Protein AF-A0A7C5VBQ6-F1 (afdb_monomer_lite)

Secondary structure (DSSP, 8-state):
-HHHHHHHHHHHHHHHHHHHHHHHHHHHHHHHHHHHHHHHHHHHHHHHHHHHHS----SSEEEEEEEEEETTEEEEEEEEEETTEEEEEEEEEETT--------S----

Radius of gyration: 24.22 Å; chains: 1; bounding box: 47×33×76 Å

pLDDT: mean 74.71, std 12.78, range [32.53, 94.19]

Structure (mmCIF, N/CA/C/O backbone):
data_AF-A0A7C5VBQ6-F1
#
_entry.id   AF-A0A7C5VBQ6-F1
#
loop_
_atom_site.group_PDB
_atom_site.id
_atom_site.type_symbol
_atom_site.label_atom_id
_atom_site.label_alt_id
_atom_site.label_comp_id
_atom_site.label_asym_id
_atom_site.label_entity_id
_atom_site.label_seq_id
_atom_site.pdbx_PDB_ins_code
_atom_site.Cartn_x
_atom_site.Cartn_y
_atom_site.Cartn_z
_atom_site.occupancy
_atom_site.B_iso_or_equiv
_atom_site.auth_seq_id
_atom_site.auth_comp_id
_atom_site.auth_asym_id
_atom_site.auth_atom_id
_atom_site.pdbx_PDB_model_num
ATOM 1 N N . MET A 1 1 ? 30.305 7.054 -46.324 1.00 63.00 1 MET A N 1
ATOM 2 C CA . MET A 1 1 ? 28.835 7.234 -46.397 1.00 63.00 1 MET A CA 1
ATOM 3 C C . MET A 1 1 ? 28.107 6.189 -45.551 1.00 63.00 1 MET A C 1
ATOM 5 O O . MET A 1 1 ? 27.342 6.568 -44.682 1.00 63.00 1 MET A O 1
ATOM 9 N N . THR A 1 2 ? 28.393 4.890 -45.702 1.00 81.38 2 THR A N 1
ATOM 10 C CA . THR A 1 2 ? 27.792 3.807 -44.883 1.00 81.38 2 THR A CA 1
ATOM 11 C C . THR A 1 2 ? 28.113 3.888 -43.385 1.00 81.38 2 THR A C 1
ATOM 13 O O . THR A 1 2 ? 27.266 3.585 -42.552 1.00 81.38 2 THR A O 1
ATOM 16 N N . MET A 1 3 ? 29.322 4.330 -43.039 1.00 83.38 3 MET A N 1
ATOM 17 C CA . MET A 1 3 ? 29.782 4.451 -41.650 1.00 83.38 3 MET A CA 1
ATOM 18 C C . MET A 1 3 ? 29.000 5.509 -40.850 1.00 83.38 3 MET A C 1
ATOM 20 O O . MET A 1 3 ? 28.763 5.334 -39.660 1.00 83.38 3 MET A O 1
ATOM 24 N N . ASP A 1 4 ? 28.531 6.559 -41.526 1.00 82.94 4 ASP A N 1
ATOM 25 C CA . ASP A 1 4 ? 27.741 7.644 -40.932 1.00 82.94 4 ASP A CA 1
ATOM 26 C C . ASP A 1 4 ? 26.287 7.200 -40.684 1.00 82.94 4 ASP A C 1
ATOM 28 O O . ASP A 1 4 ? 25.710 7.419 -39.620 1.00 82.94 4 ASP A O 1
ATOM 32 N N . ALA A 1 5 ? 25.724 6.434 -41.628 1.00 89.12 5 ALA A N 1
ATOM 33 C CA . ALA A 1 5 ? 24.419 5.796 -41.461 1.00 89.12 5 ALA A CA 1
ATOM 34 C C . ALA A 1 5 ? 24.408 4.790 -40.293 1.00 89.12 5 ALA A C 1
ATOM 36 O O . ALA A 1 5 ? 23.445 4.739 -39.528 1.00 89.12 5 ALA A O 1
ATOM 37 N N . LEU A 1 6 ? 25.492 4.024 -40.119 1.00 91.56 6 LEU A N 1
ATOM 38 C CA . LEU A 1 6 ? 25.668 3.115 -38.982 1.00 91.56 6 LEU A CA 1
ATOM 39 C C . LEU A 1 6 ? 25.722 3.867 -37.647 1.00 91.56 6 LEU A C 1
ATOM 41 O O . LEU A 1 6 ? 25.072 3.442 -36.693 1.00 91.56 6 LEU A O 1
ATOM 45 N N . ALA A 1 7 ? 26.438 4.993 -37.584 1.00 89.44 7 ALA A N 1
ATOM 46 C CA . ALA A 1 7 ? 26.510 5.819 -36.381 1.00 89.44 7 ALA A CA 1
ATOM 47 C C . ALA A 1 7 ? 25.133 6.386 -35.991 1.00 89.44 7 ALA A C 1
ATOM 49 O O . ALA A 1 7 ? 24.731 6.293 -34.829 1.00 89.44 7 ALA A O 1
ATOM 50 N N . GLY A 1 8 ? 24.369 6.892 -36.965 1.00 89.81 8 GLY A N 1
ATOM 51 C CA . GLY A 1 8 ? 23.007 7.382 -36.734 1.00 89.81 8 GLY A CA 1
ATOM 52 C C . GLY A 1 8 ? 22.053 6.290 -36.239 1.00 89.81 8 GLY A C 1
ATOM 53 O O . GLY A 1 8 ? 21.275 6.509 -35.309 1.00 89.81 8 GLY A O 1
ATOM 54 N N . LEU A 1 9 ? 22.150 5.084 -36.803 1.00 92.50 9 LEU A N 1
ATOM 55 C CA . LEU A 1 9 ? 21.308 3.953 -36.409 1.00 92.50 9 LEU A CA 1
ATOM 56 C C . LEU A 1 9 ? 21.646 3.459 -34.995 1.00 92.50 9 LEU A C 1
ATOM 58 O O . LEU A 1 9 ? 20.745 3.147 -34.215 1.00 92.50 9 LEU A O 1
ATOM 62 N N . PHE A 1 10 ? 22.929 3.473 -34.627 1.00 94.19 10 PHE A N 1
ATOM 63 C CA . PHE A 1 10 ? 23.375 3.139 -33.275 1.00 94.19 10 PHE A CA 1
ATOM 64 C C . PHE A 1 10 ? 22.866 4.146 -32.233 1.00 94.19 10 PHE A C 1
ATOM 66 O O . PHE A 1 10 ? 22.453 3.764 -31.137 1.00 94.19 10 PHE A O 1
ATOM 73 N N . LEU A 1 11 ? 22.846 5.432 -32.587 1.00 93.94 11 LEU A N 1
ATOM 74 C CA . LEU A 1 11 ? 22.338 6.493 -31.721 1.00 93.94 11 LEU A CA 1
ATOM 75 C C . LEU A 1 11 ? 20.819 6.394 -31.520 1.00 93.94 11 LEU A C 1
ATOM 77 O O . LEU A 1 11 ? 20.330 6.548 -30.403 1.00 93.94 11 LEU A O 1
ATOM 81 N N . LEU A 1 12 ? 20.066 6.063 -32.570 1.00 94.06 12 LEU A N 1
ATOM 82 C CA . LEU A 1 12 ? 18.627 5.808 -32.453 1.00 94.06 12 LEU A CA 1
ATOM 83 C C . LEU A 1 12 ? 18.332 4.578 -31.588 1.00 94.06 12 LEU A C 1
ATOM 85 O O . LEU A 1 12 ? 17.441 4.622 -30.740 1.00 94.06 12 LEU A O 1
ATOM 89 N N . ALA A 1 13 ? 19.100 3.499 -31.761 1.00 92.56 13 ALA A N 1
ATOM 90 C CA . ALA A 1 13 ? 18.945 2.286 -30.968 1.00 92.56 13 ALA A CA 1
ATOM 91 C C . ALA A 1 13 ? 19.240 2.529 -29.477 1.00 92.56 13 ALA A C 1
ATOM 93 O O . ALA A 1 13 ? 18.487 2.069 -28.612 1.00 92.56 13 ALA A O 1
ATOM 94 N N . SER A 1 14 ? 20.292 3.288 -29.153 1.00 93.50 14 SER A N 1
ATOM 95 C CA . SER A 1 14 ? 20.624 3.616 -27.761 1.00 93.50 14 SER A CA 1
ATOM 96 C C . SER A 1 14 ? 19.548 4.491 -27.112 1.00 93.50 14 SER A C 1
ATOM 98 O O . SER A 1 14 ? 19.126 4.210 -25.987 1.00 93.50 14 SER A O 1
ATOM 100 N N . LEU A 1 15 ? 19.019 5.478 -27.843 1.00 94.19 15 LEU A N 1
ATOM 101 C CA . LEU A 1 15 ? 17.941 6.341 -27.367 1.00 94.19 15 LEU A CA 1
ATOM 102 C C . LEU A 1 15 ? 16.650 5.549 -27.117 1.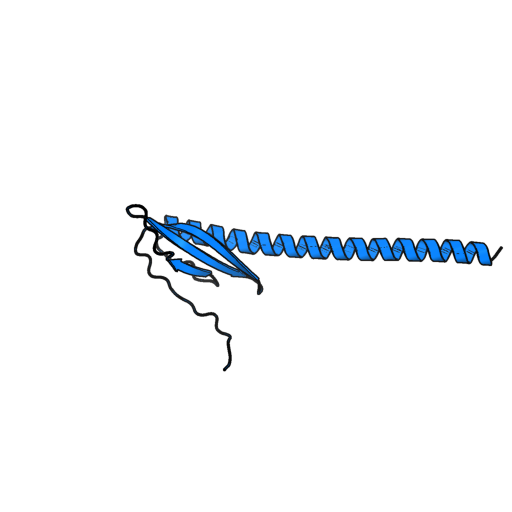00 94.19 15 LEU A C 1
ATOM 104 O O . LEU A 1 15 ? 16.032 5.691 -26.061 1.00 94.19 15 LEU A O 1
ATOM 108 N N . ALA A 1 16 ? 16.273 4.667 -28.047 1.00 93.00 16 ALA A N 1
ATOM 109 C CA . ALA A 1 16 ? 15.117 3.789 -27.888 1.00 93.00 16 ALA A CA 1
ATOM 110 C C . ALA A 1 16 ? 15.261 2.881 -26.657 1.00 93.00 16 ALA A C 1
ATOM 112 O O . ALA A 1 16 ? 14.323 2.733 -25.872 1.00 93.00 16 ALA A O 1
ATOM 113 N N . THR A 1 17 ? 16.457 2.330 -26.440 1.00 92.69 17 THR A N 1
ATOM 114 C CA . THR A 1 17 ? 16.744 1.477 -25.280 1.00 92.69 17 THR A CA 1
ATOM 115 C C . THR A 1 17 ? 16.612 2.257 -23.970 1.00 92.69 17 THR A C 1
ATOM 117 O O . THR A 1 17 ? 15.960 1.786 -23.038 1.00 92.69 17 THR A O 1
ATOM 120 N N . LEU A 1 18 ? 17.153 3.479 -23.904 1.00 91.81 18 LEU A N 1
ATOM 121 C CA . LEU A 1 18 ? 17.020 4.353 -22.733 1.00 91.81 18 LEU A CA 1
ATOM 122 C C . LEU A 1 18 ? 15.554 4.674 -22.414 1.00 91.81 18 LEU A C 1
ATOM 124 O O . LEU A 1 18 ? 15.152 4.619 -21.251 1.00 91.81 18 LEU A O 1
ATOM 128 N N . LEU A 1 19 ? 14.742 4.949 -23.436 1.00 90.62 19 LEU A N 1
ATOM 129 C CA . LEU A 1 19 ? 13.306 5.197 -23.288 1.00 90.62 19 LEU A CA 1
ATOM 130 C C . LEU A 1 19 ? 12.564 3.986 -22.714 1.00 90.62 19 LEU A C 1
ATOM 132 O O . LEU A 1 19 ? 11.785 4.133 -21.771 1.00 90.62 19 LEU A O 1
ATOM 136 N N . VAL A 1 20 ? 12.834 2.785 -23.230 1.00 91.00 20 VAL A N 1
ATOM 137 C CA . VAL A 1 20 ? 12.223 1.546 -22.725 1.00 91.00 20 VAL A CA 1
ATOM 138 C C . VAL A 1 20 ? 12.612 1.298 -21.266 1.00 91.00 20 VAL A C 1
ATOM 140 O O . VAL A 1 20 ? 11.755 0.977 -20.439 1.00 91.00 20 VAL A O 1
ATOM 143 N N . VAL A 1 21 ? 13.884 1.496 -20.916 1.00 90.62 21 VAL A N 1
ATOM 144 C CA . VAL A 1 21 ? 14.364 1.347 -19.534 1.00 90.62 21 VAL A CA 1
ATOM 145 C C . VAL A 1 21 ? 13.683 2.356 -18.603 1.00 90.62 21 VAL A C 1
ATOM 147 O O . VAL A 1 21 ? 13.175 1.968 -17.548 1.00 90.62 21 VAL A O 1
ATOM 150 N N . ALA A 1 22 ? 13.595 3.626 -19.004 1.00 84.12 22 ALA A N 1
ATOM 151 C CA . ALA A 1 22 ? 12.936 4.672 -18.225 1.00 84.12 22 ALA A CA 1
ATOM 152 C C . ALA A 1 22 ? 11.438 4.386 -18.004 1.00 84.12 22 ALA A C 1
ATOM 154 O O . ALA A 1 22 ? 10.925 4.553 -16.894 1.00 84.12 22 ALA A O 1
ATOM 155 N N . LEU A 1 23 ? 10.737 3.900 -19.033 1.00 85.50 23 LEU A N 1
ATOM 156 C CA . LEU A 1 23 ? 9.332 3.500 -18.932 1.00 85.50 23 LEU A CA 1
ATOM 157 C C . LEU A 1 23 ? 9.144 2.331 -17.962 1.00 85.50 23 LEU A C 1
ATOM 159 O O . LEU A 1 23 ? 8.255 2.373 -17.110 1.00 85.50 23 LEU A O 1
ATOM 163 N N . ASN A 1 24 ? 10.006 1.318 -18.034 1.00 85.12 24 ASN A N 1
ATOM 164 C CA . ASN A 1 24 ? 9.947 0.166 -17.137 1.00 85.12 24 ASN A CA 1
ATOM 165 C C . ASN A 1 24 ? 10.190 0.558 -15.673 1.00 85.12 24 ASN A C 1
ATOM 167 O O . ASN A 1 24 ? 9.450 0.116 -14.789 1.00 85.12 24 ASN A O 1
ATOM 171 N N . LEU A 1 25 ? 11.162 1.438 -15.416 1.00 80.38 25 LEU A N 1
ATOM 172 C CA . LEU A 1 25 ? 11.414 2.011 -14.089 1.00 80.38 25 LEU A CA 1
ATOM 173 C C . LEU A 1 25 ? 10.187 2.761 -13.562 1.00 80.38 25 LEU A C 1
ATOM 175 O O . LEU A 1 25 ? 9.751 2.524 -12.433 1.00 80.38 25 LEU A O 1
ATOM 179 N N . ARG A 1 26 ? 9.571 3.606 -14.396 1.00 79.00 26 ARG A N 1
ATOM 180 C CA . ARG A 1 26 ? 8.370 4.364 -14.026 1.00 79.00 26 ARG A CA 1
ATOM 181 C C . ARG A 1 26 ? 7.180 3.451 -13.735 1.00 79.00 26 ARG A C 1
ATOM 183 O O . ARG A 1 26 ? 6.484 3.656 -12.743 1.00 79.00 26 ARG A O 1
ATOM 190 N N . HIS A 1 27 ? 6.958 2.422 -14.552 1.00 75.69 27 HIS A N 1
ATOM 191 C CA . HIS A 1 27 ? 5.896 1.441 -14.321 1.00 75.69 27 HIS A CA 1
ATOM 192 C C . HIS A 1 27 ? 6.111 0.630 -13.048 1.00 75.69 27 HIS A C 1
ATOM 194 O O . HIS A 1 27 ? 5.140 0.281 -12.374 1.00 75.69 27 HIS A O 1
ATOM 200 N N . ARG A 1 28 ? 7.362 0.309 -12.714 1.00 76.38 28 ARG A N 1
ATOM 201 C CA . ARG A 1 28 ? 7.688 -0.373 -11.464 1.00 76.38 28 ARG A CA 1
ATOM 202 C C . ARG A 1 28 ? 7.422 0.537 -10.267 1.00 76.38 28 ARG A C 1
ATOM 204 O O . ARG A 1 28 ? 6.665 0.144 -9.388 1.00 76.38 28 ARG A O 1
ATOM 211 N N . ALA A 1 29 ? 7.921 1.771 -10.287 1.00 71.81 29 ALA A N 1
ATOM 212 C CA . ALA A 1 29 ? 7.684 2.745 -9.222 1.00 71.81 29 ALA A CA 1
ATOM 213 C C . ALA A 1 29 ? 6.185 3.028 -9.006 1.00 71.81 29 ALA A C 1
ATOM 215 O O . ALA A 1 29 ? 5.708 3.055 -7.873 1.00 71.81 29 ALA A O 1
ATOM 216 N N . ALA A 1 30 ? 5.410 3.164 -10.087 1.00 76.00 30 ALA A N 1
ATOM 217 C CA . ALA A 1 30 ? 3.963 3.360 -10.005 1.00 76.00 30 ALA A CA 1
ATOM 218 C C . ALA A 1 30 ? 3.244 2.158 -9.367 1.00 76.00 30 ALA A C 1
ATOM 220 O O . ALA A 1 30 ? 2.368 2.347 -8.523 1.00 76.00 30 ALA A O 1
ATOM 221 N N . ARG A 1 31 ? 3.638 0.926 -9.723 1.00 73.31 31 ARG A N 1
ATOM 222 C CA . ARG A 1 31 ? 3.108 -0.300 -9.102 1.00 73.31 31 ARG A CA 1
ATOM 223 C C . ARG A 1 31 ? 3.454 -0.382 -7.618 1.00 73.31 31 ARG A C 1
ATOM 225 O O . ARG A 1 31 ? 2.607 -0.751 -6.807 1.00 73.31 31 ARG A O 1
ATOM 232 N N . GLU A 1 32 ? 4.674 -0.007 -7.252 1.00 73.25 32 GLU A N 1
ATOM 233 C CA . GLU A 1 32 ? 5.110 -0.012 -5.858 1.00 73.25 32 GLU A CA 1
ATOM 234 C C . GLU A 1 32 ? 4.339 1.008 -5.011 1.00 73.25 32 GLU A C 1
ATOM 236 O O . GLU A 1 32 ? 3.920 0.670 -3.903 1.00 73.25 32 GLU A O 1
ATOM 241 N N . LEU A 1 33 ? 4.088 2.208 -5.543 1.00 76.88 33 LEU A N 1
ATOM 242 C CA . LEU A 1 33 ? 3.271 3.235 -4.891 1.00 76.88 33 LEU A CA 1
ATOM 243 C C . LEU A 1 33 ? 1.802 2.819 -4.765 1.00 76.88 33 LEU A C 1
ATOM 245 O O . LEU A 1 33 ? 1.197 3.036 -3.717 1.00 76.88 33 LEU A O 1
ATOM 249 N N . ALA A 1 34 ? 1.228 2.205 -5.803 1.00 75.19 34 ALA A N 1
ATOM 250 C CA . ALA A 1 34 ? -0.137 1.683 -5.750 1.00 75.19 34 ALA A CA 1
ATOM 251 C C . ALA A 1 34 ? -0.280 0.632 -4.638 1.00 75.19 34 ALA A C 1
ATOM 253 O O . ALA A 1 34 ? -1.167 0.734 -3.797 1.00 75.19 34 ALA A O 1
ATOM 254 N N . SER A 1 35 ? 0.669 -0.303 -4.550 1.00 71.50 35 SER A N 1
ATOM 255 C CA . SER A 1 35 ? 0.688 -1.314 -3.491 1.00 71.50 35 SER A CA 1
ATOM 256 C C . SER A 1 35 ? 0.832 -0.713 -2.085 1.00 71.50 35 SER A C 1
ATOM 258 O O . SER A 1 35 ? 0.195 -1.199 -1.150 1.00 71.50 35 SER A O 1
ATOM 260 N N . GLN A 1 36 ? 1.633 0.346 -1.916 1.00 73.88 36 GLN A N 1
ATOM 261 C CA . GLN A 1 36 ? 1.735 1.054 -0.633 1.00 73.88 36 GLN A CA 1
ATOM 262 C C . GLN A 1 36 ? 0.422 1.745 -0.255 1.00 73.88 36 GLN A C 1
ATOM 264 O O . GLN A 1 36 ? 0.009 1.677 0.902 1.00 73.88 36 GLN A O 1
ATOM 269 N N . ARG A 1 37 ? -0.256 2.375 -1.222 1.00 83.44 37 ARG A N 1
ATOM 270 C CA . ARG A 1 37 ? -1.562 3.012 -1.001 1.00 83.44 37 ARG A CA 1
ATOM 271 C C . ARG A 1 37 ? -2.623 1.992 -0.610 1.00 83.44 37 ARG A C 1
ATOM 273 O O . ARG A 1 37 ? -3.364 2.241 0.332 1.00 83.44 37 ARG A O 1
ATOM 280 N N . ASP A 1 38 ? -2.643 0.828 -1.250 1.00 76.62 38 ASP A N 1
ATOM 281 C CA . ASP A 1 38 ? -3.580 -0.244 -0.905 1.00 76.62 38 ASP A CA 1
ATOM 282 C C . ASP A 1 38 ? -3.377 -0.759 0.526 1.00 76.62 38 ASP A C 1
ATOM 284 O O . ASP A 1 38 ? -4.351 -0.993 1.244 1.00 76.62 38 ASP A O 1
ATOM 288 N N . ALA A 1 39 ? -2.122 -0.928 0.954 1.00 69.31 39 ALA A N 1
ATOM 289 C CA . ALA A 1 39 ? -1.800 -1.339 2.320 1.00 69.31 39 ALA A CA 1
ATOM 290 C C . ALA A 1 39 ? -2.160 -0.249 3.346 1.00 69.31 39 ALA A C 1
ATOM 292 O O . ALA A 1 39 ? -2.713 -0.553 4.403 1.00 69.31 39 ALA A O 1
ATOM 293 N N . LEU A 1 40 ? -1.921 1.025 3.016 1.00 77.06 40 LEU A N 1
ATOM 294 C CA . LEU A 1 40 ? -2.322 2.160 3.849 1.00 77.06 40 LEU A CA 1
ATOM 295 C C . LEU A 1 40 ? -3.848 2.236 3.998 1.00 77.06 40 LEU A C 1
ATOM 297 O O . LEU A 1 40 ? -4.343 2.378 5.114 1.00 77.06 40 LEU A O 1
ATOM 301 N N . HIS A 1 41 ? -4.596 2.100 2.901 1.00 80.25 41 HIS A N 1
ATOM 302 C CA . HIS A 1 41 ? -6.058 2.100 2.933 1.00 80.25 41 HIS A CA 1
ATOM 303 C C . HIS A 1 41 ? -6.608 0.944 3.772 1.00 80.25 41 HIS A C 1
ATOM 305 O O . HIS A 1 41 ? -7.542 1.151 4.544 1.00 80.25 41 HIS A O 1
ATOM 311 N N . ALA A 1 42 ? -5.999 -0.244 3.696 1.00 73.38 42 ALA A N 1
ATOM 312 C CA . ALA A 1 42 ? -6.362 -1.368 4.557 1.00 73.38 42 ALA A CA 1
ATOM 313 C C . ALA A 1 42 ? -6.117 -1.056 6.046 1.00 73.38 42 ALA A C 1
ATOM 315 O O . ALA A 1 42 ? -6.994 -1.298 6.874 1.00 73.38 42 ALA A O 1
ATOM 316 N N . ALA A 1 43 ? -4.970 -0.457 6.388 1.00 71.56 43 ALA A N 1
ATOM 317 C CA . ALA A 1 43 ? -4.661 -0.052 7.761 1.00 71.56 43 ALA A CA 1
ATOM 318 C C . ALA A 1 43 ? -5.611 1.045 8.280 1.00 71.56 43 ALA A C 1
ATOM 320 O O . ALA A 1 43 ? -6.064 0.984 9.422 1.00 71.56 43 ALA A O 1
ATOM 321 N N . GLN A 1 44 ? -5.960 2.026 7.442 1.00 79.69 44 GLN A N 1
ATOM 322 C CA . GLN A 1 44 ? -6.922 3.079 7.782 1.00 79.69 44 GLN A CA 1
ATOM 323 C C . GLN A 1 44 ? -8.325 2.518 8.003 1.00 79.69 44 GLN A C 1
ATOM 325 O O . GLN A 1 44 ? -8.959 2.841 9.005 1.00 79.69 44 GLN A O 1
ATOM 330 N N . HIS A 1 45 ? -8.791 1.649 7.105 1.00 80.56 45 HIS A N 1
ATOM 331 C CA . HIS A 1 45 ? -10.091 1.002 7.237 1.00 80.56 45 HIS A CA 1
ATOM 332 C C . HIS A 1 45 ? -10.152 0.147 8.508 1.00 80.56 45 HIS A C 1
ATOM 334 O O . HIS A 1 45 ? -11.132 0.195 9.252 1.00 80.56 45 HIS A O 1
ATOM 340 N N . ALA A 1 46 ? -9.073 -0.583 8.807 1.00 72.50 46 ALA A N 1
ATOM 341 C CA . ALA A 1 46 ? -8.941 -1.340 10.042 1.00 72.50 46 ALA A CA 1
ATOM 342 C C . ALA A 1 46 ? -9.028 -0.445 11.285 1.00 72.50 46 ALA A C 1
ATOM 344 O O . ALA A 1 46 ? -9.793 -0.738 12.202 1.00 72.50 46 ALA A O 1
ATOM 345 N N . LEU A 1 47 ? -8.304 0.677 11.296 1.00 74.81 47 LEU A N 1
ATOM 346 C CA . LEU A 1 47 ? -8.360 1.643 12.389 1.00 74.81 47 LEU A CA 1
ATOM 347 C C . LEU A 1 47 ? -9.766 2.239 12.556 1.00 74.81 47 LEU A C 1
ATOM 349 O O . LEU A 1 47 ? -10.273 2.327 13.672 1.00 74.81 47 LEU A O 1
ATOM 353 N N . GLN A 1 48 ? -10.414 2.616 11.455 1.00 81.00 48 GLN A N 1
ATOM 354 C CA . GLN A 1 48 ? -11.765 3.170 11.471 1.00 81.00 48 GLN A CA 1
ATOM 355 C C . GLN A 1 48 ? -12.778 2.150 12.006 1.00 81.00 48 GLN A C 1
ATOM 357 O O . GLN A 1 48 ? -13.625 2.498 12.831 1.00 81.00 48 GLN A O 1
ATOM 362 N N . THR A 1 49 ? -12.646 0.884 11.603 1.00 76.06 49 THR A N 1
ATOM 363 C CA . THR A 1 49 ? -13.480 -0.229 12.083 1.00 76.06 49 THR A CA 1
ATOM 364 C C . THR A 1 49 ? -13.290 -0.443 13.583 1.00 76.06 49 THR A C 1
ATOM 366 O O . THR A 1 49 ? -14.273 -0.571 14.313 1.00 76.06 49 THR A O 1
ATOM 369 N N . LEU A 1 50 ? -12.047 -0.389 14.074 1.00 72.50 50 LEU A N 1
ATOM 370 C CA . LEU A 1 50 ? -11.741 -0.475 15.507 1.00 72.50 50 LEU A CA 1
ATOM 371 C C . LEU A 1 50 ? -12.343 0.685 16.306 1.00 72.50 50 LEU A C 1
ATOM 373 O O . LEU A 1 50 ? -12.803 0.487 17.431 1.00 72.50 50 LEU A O 1
ATOM 377 N N . GLN A 1 51 ? -12.355 1.889 15.732 1.00 76.25 51 GLN A N 1
ATOM 378 C CA . GLN A 1 51 ? -12.938 3.071 16.366 1.00 76.25 51 GLN A CA 1
ATOM 379 C C . GLN A 1 51 ? -14.466 3.018 16.446 1.00 76.25 51 GLN A C 1
ATOM 381 O O . GLN A 1 51 ? -15.026 3.530 17.412 1.00 76.25 51 GLN A O 1
ATOM 386 N N . THR A 1 52 ? -15.135 2.420 15.455 1.00 75.56 52 THR A N 1
ATOM 387 C CA . THR A 1 52 ? -16.606 2.405 15.364 1.00 75.56 52 THR A CA 1
ATOM 388 C C . THR A 1 52 ? -17.253 1.153 15.943 1.00 75.56 52 THR A C 1
ATOM 390 O O . THR A 1 52 ? -18.309 1.263 16.558 1.00 75.56 52 THR A O 1
ATOM 393 N N . SER A 1 53 ? -16.654 -0.028 15.777 1.00 63.19 53 SER A N 1
ATOM 394 C CA . SER A 1 53 ? -17.353 -1.300 16.026 1.00 63.19 53 SER A CA 1
ATOM 395 C C . SER A 1 53 ? -16.857 -2.107 17.230 1.00 63.19 53 SER A C 1
ATOM 397 O O . SER A 1 53 ? -17.452 -3.134 17.539 1.00 63.19 53 SER A O 1
ATOM 399 N N . ARG A 1 54 ? -15.781 -1.700 17.929 1.00 62.91 54 ARG A N 1
ATOM 400 C CA . ARG A 1 54 ? -15.080 -2.539 18.941 1.00 62.91 54 ARG A CA 1
ATOM 401 C C . ARG A 1 54 ? -14.747 -3.972 18.457 1.00 62.91 54 ARG A C 1
ATOM 403 O O . ARG A 1 54 ? -14.311 -4.801 19.252 1.00 62.91 54 ARG A O 1
ATOM 410 N N . GLN A 1 55 ? -14.915 -4.276 17.173 1.00 60.34 55 GLN A N 1
ATOM 411 C CA . GLN A 1 55 ? -14.584 -5.553 16.564 1.00 60.34 55 GLN A CA 1
ATOM 412 C C . GLN A 1 55 ? -13.310 -5.393 15.744 1.00 60.34 55 GLN A C 1
ATOM 414 O O . GLN A 1 55 ? -13.092 -4.380 15.076 1.00 60.34 55 GLN A O 1
ATOM 419 N N . LEU A 1 56 ? -12.441 -6.398 15.835 1.00 61.22 56 LEU A N 1
ATOM 420 C CA . LEU A 1 56 ? -11.208 -6.432 15.067 1.00 61.22 56 LEU A CA 1
ATOM 421 C C . LEU A 1 56 ? -11.498 -6.853 13.616 1.00 61.22 56 LEU A C 1
ATOM 423 O O . LEU A 1 56 ? -12.237 -7.818 13.398 1.00 61.22 56 LEU A O 1
ATOM 427 N N . PRO A 1 57 ? -10.898 -6.186 12.618 1.00 61.56 57 PRO A N 1
ATOM 428 C CA . PRO A 1 57 ? -10.933 -6.651 11.234 1.00 61.56 57 PRO A CA 1
ATOM 429 C C . PRO A 1 57 ? -10.188 -7.991 11.109 1.00 61.56 57 PRO A C 1
ATOM 431 O O . PRO A 1 57 ? -9.121 -8.163 11.691 1.00 61.56 57 PRO A O 1
ATOM 434 N N . HIS A 1 58 ? -10.771 -8.945 10.378 1.00 60.12 58 HIS A N 1
ATOM 435 C CA . HIS A 1 58 ? -10.359 -10.357 10.401 1.00 60.12 58 HIS A CA 1
ATOM 436 C C . HIS A 1 58 ? -9.268 -10.758 9.385 1.00 60.12 58 HIS A C 1
ATOM 438 O O . HIS A 1 58 ? -8.776 -11.878 9.466 1.00 60.12 58 HIS A O 1
ATOM 444 N N . ASP A 1 59 ? -8.809 -9.870 8.495 1.00 65.19 59 ASP A N 1
ATOM 445 C CA . ASP A 1 59 ? -7.893 -10.253 7.406 1.00 65.19 59 ASP A CA 1
ATOM 446 C C . ASP A 1 59 ? -6.533 -9.554 7.464 1.00 65.19 59 ASP A C 1
ATOM 448 O O . ASP A 1 59 ? -6.416 -8.360 7.187 1.00 65.19 59 ASP A O 1
ATOM 452 N N . GLY A 1 60 ? -5.480 -10.319 7.781 1.00 65.19 60 GLY A N 1
ATOM 453 C CA . GLY A 1 6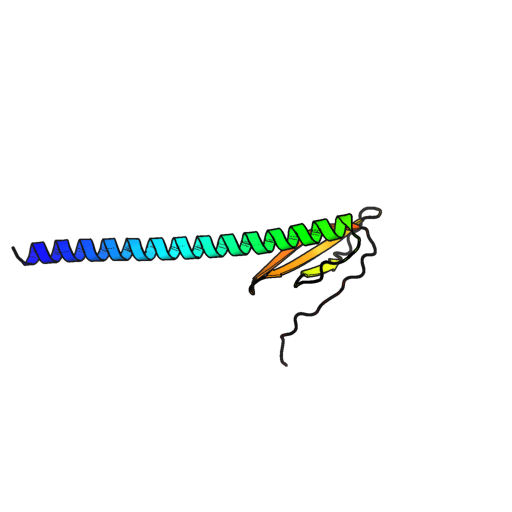0 ? -4.078 -9.896 7.629 1.00 65.19 60 GLY A CA 1
ATOM 454 C C . GLY A 1 60 ? -3.660 -8.683 8.468 1.00 65.19 60 GLY A C 1
ATOM 455 O O . GLY A 1 60 ? -2.607 -8.095 8.212 1.00 65.19 60 GLY A O 1
ATOM 456 N N . VAL A 1 61 ? -4.481 -8.293 9.446 1.00 68.19 61 VAL A N 1
ATOM 457 C CA . VAL A 1 61 ? -4.282 -7.116 10.289 1.00 68.19 61 VAL A CA 1
ATOM 458 C C . VAL A 1 61 ? -3.968 -7.553 11.715 1.00 68.19 61 VAL A C 1
ATOM 460 O O . VAL A 1 61 ? -4.755 -8.230 12.368 1.00 68.19 61 VAL A O 1
ATOM 463 N N . ILE A 1 62 ? -2.812 -7.131 12.208 1.00 75.25 62 ILE A N 1
ATOM 464 C CA . ILE A 1 62 ? -2.343 -7.330 13.573 1.00 75.25 62 ILE A CA 1
ATOM 465 C C . ILE A 1 62 ? -2.549 -6.020 14.327 1.00 75.25 62 ILE A C 1
ATOM 467 O O . ILE A 1 62 ? -2.081 -4.964 13.906 1.00 75.25 62 ILE A O 1
ATOM 471 N N . VAL A 1 63 ? -3.233 -6.086 15.464 1.00 73.50 63 VAL A N 1
ATOM 472 C CA . VAL A 1 63 ? -3.489 -4.929 16.325 1.00 73.50 63 VAL A CA 1
ATOM 473 C C . VAL A 1 63 ? -2.748 -5.141 17.638 1.00 73.50 63 VAL A C 1
ATOM 475 O O . VAL A 1 63 ? -3.041 -6.085 18.367 1.00 73.50 63 VAL A O 1
ATOM 478 N N . ILE A 1 64 ? -1.786 -4.274 17.944 1.00 79.12 64 ILE A N 1
ATOM 479 C CA . ILE A 1 64 ? -0.939 -4.355 19.136 1.00 79.12 64 ILE A CA 1
ATOM 480 C C . ILE A 1 64 ? -1.206 -3.126 20.014 1.00 79.12 64 ILE A C 1
ATOM 482 O O . ILE A 1 64 ? -1.044 -1.997 19.550 1.00 79.12 64 ILE A O 1
ATOM 486 N N . PRO A 1 65 ? -1.616 -3.287 21.281 1.00 75.56 65 PRO A N 1
ATOM 487 C CA . PRO A 1 65 ? -1.735 -2.160 22.202 1.00 75.56 65 PRO A CA 1
ATOM 488 C C . PRO A 1 65 ? -0.355 -1.564 22.523 1.00 75.56 65 PRO A C 1
ATOM 490 O O . PRO A 1 65 ? 0.538 -2.288 22.945 1.00 75.56 65 PRO A O 1
ATOM 493 N N . SER A 1 66 ? -0.186 -0.240 22.418 1.00 75.38 66 SER A N 1
ATOM 494 C CA . SER A 1 66 ? 1.090 0.430 22.751 1.00 75.38 66 SER A CA 1
ATOM 495 C C . SER A 1 66 ? 1.247 0.766 24.244 1.00 75.38 66 SER A C 1
ATOM 497 O O . SER A 1 66 ? 2.197 1.436 24.649 1.00 75.38 66 SER A O 1
ATOM 499 N N . GLY A 1 67 ? 0.273 0.376 25.072 1.00 71.50 67 GLY A N 1
ATOM 500 C CA . GLY A 1 67 ? 0.229 0.660 26.512 1.00 71.50 67 GLY A CA 1
ATOM 501 C C . GLY A 1 67 ? -0.122 2.108 26.883 1.00 71.50 67 GLY A C 1
ATOM 502 O O . GLY A 1 67 ? -0.451 2.371 28.035 1.00 71.50 67 GLY A O 1
ATOM 503 N N . HIS A 1 68 ? -0.126 3.042 25.928 1.00 76.44 68 HIS A N 1
ATOM 504 C CA . HIS A 1 68 ? -0.435 4.448 26.190 1.00 76.44 68 HIS A CA 1
ATOM 505 C C . HIS A 1 68 ? -1.950 4.678 26.160 1.00 76.44 68 HIS A C 1
ATOM 507 O O . HIS A 1 68 ? -2.590 4.533 25.116 1.00 76.44 68 HIS A O 1
ATOM 513 N N . ARG A 1 69 ? -2.534 5.039 27.307 1.00 78.94 69 ARG A N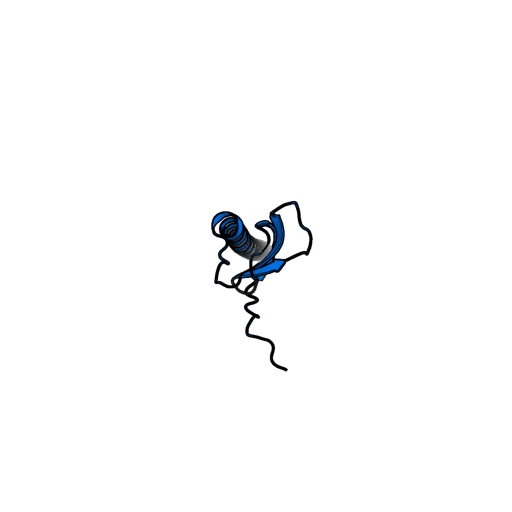 1
ATOM 514 C CA . ARG A 1 69 ? -3.964 5.351 27.452 1.00 78.94 69 ARG A CA 1
ATOM 515 C C . ARG A 1 69 ? -4.213 6.851 27.549 1.00 78.94 69 ARG A C 1
ATOM 517 O O . ARG A 1 69 ? -3.435 7.583 28.148 1.00 78.94 69 ARG A O 1
ATOM 524 N N . LEU A 1 70 ? -5.339 7.277 26.989 1.00 77.88 70 LEU A N 1
ATOM 525 C CA . LEU A 1 70 ? -5.876 8.626 27.085 1.00 77.88 70 LEU A CA 1
ATOM 526 C C . LEU A 1 70 ? -7.370 8.528 27.434 1.00 77.88 70 LEU A C 1
ATOM 528 O O . LEU A 1 70 ? -8.219 8.378 26.554 1.00 77.88 70 LEU A O 1
ATOM 532 N N . GLY A 1 71 ? -7.683 8.555 28.732 1.00 83.31 71 GLY A N 1
ATOM 533 C CA . GLY A 1 71 ? -9.041 8.336 29.241 1.00 83.31 71 GLY A CA 1
ATOM 534 C C . GLY A 1 71 ? -9.571 6.938 28.899 1.00 83.31 71 GLY A C 1
ATOM 535 O O . GLY A 1 71 ? -8.899 5.936 29.139 1.00 83.31 71 GLY A O 1
ATOM 536 N N . GLU A 1 72 ? -10.759 6.867 28.293 1.00 80.75 72 GLU A N 1
ATOM 537 C CA . GLU A 1 72 ? -11.377 5.615 27.816 1.00 80.75 72 GLU A CA 1
ATOM 538 C C . GLU A 1 72 ? -10.794 5.097 26.488 1.00 80.75 72 GLU A C 1
ATOM 540 O O . GLU A 1 72 ? -11.279 4.116 25.919 1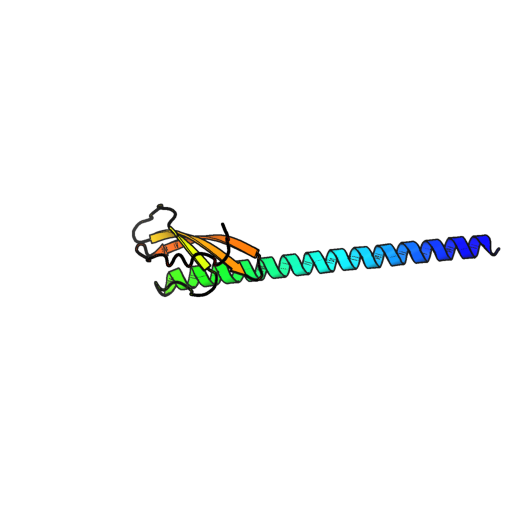.00 80.75 72 GLU A O 1
ATOM 545 N N . ARG A 1 73 ? -9.762 5.757 25.955 1.00 78.94 73 ARG A N 1
ATOM 546 C CA . ARG A 1 73 ? -9.103 5.397 24.698 1.00 78.94 73 ARG A CA 1
ATOM 547 C C . ARG A 1 73 ? -7.676 4.930 24.951 1.00 78.94 73 ARG A C 1
ATOM 549 O O . ARG A 1 73 ? -7.025 5.333 25.910 1.00 78.94 73 ARG A O 1
ATOM 556 N N . GLN A 1 74 ? -7.175 4.073 24.078 1.00 84.62 74 GLN A N 1
ATOM 557 C CA . GLN A 1 74 ? -5.831 3.522 24.118 1.00 84.62 74 GLN A CA 1
ATOM 558 C C . GLN A 1 74 ? -5.207 3.619 22.729 1.00 84.62 74 GLN A C 1
ATOM 560 O O . GLN A 1 74 ? -5.891 3.484 21.714 1.00 84.62 74 GLN A 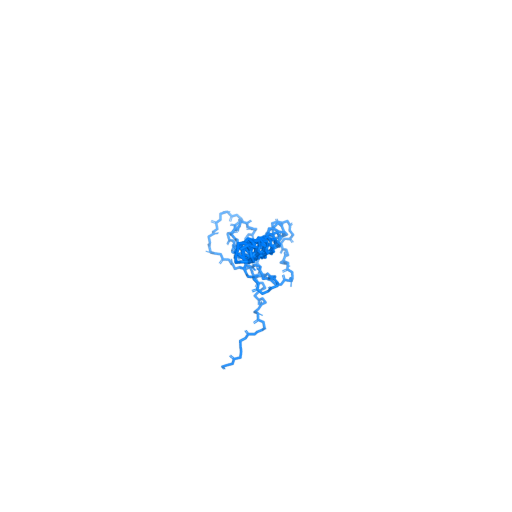O 1
ATOM 565 N N . TRP A 1 75 ? -3.911 3.899 22.683 1.00 83.75 75 TRP A N 1
ATOM 566 C CA . TRP A 1 75 ? -3.140 3.844 21.454 1.00 83.75 75 TRP A CA 1
ATOM 567 C C . TRP A 1 75 ? -2.891 2.386 21.062 1.00 83.75 75 TRP A C 1
ATOM 569 O O . TRP A 1 75 ? -2.464 1.556 21.871 1.00 83.75 75 TRP A O 1
ATOM 579 N N . TYR A 1 76 ? -3.155 2.091 19.797 1.00 81.69 76 TYR A N 1
ATOM 580 C CA . TYR A 1 76 ? -2.900 0.809 19.165 1.00 81.69 76 TYR A CA 1
ATOM 581 C C . TYR A 1 76 ? -2.003 1.023 17.948 1.00 81.69 76 TYR A C 1
ATOM 583 O O . TYR A 1 76 ? -2.182 1.971 17.182 1.00 81.69 76 TYR A O 1
ATOM 591 N N . GLN A 1 77 ? -1.040 0.129 17.774 1.00 82.62 77 GLN A N 1
ATOM 592 C CA . GLN A 1 77 ? -0.321 -0.063 16.530 1.00 82.62 77 GLN A CA 1
ATOM 593 C C . GLN A 1 77 ? -1.088 -1.090 15.701 1.00 82.62 77 GLN A C 1
ATOM 595 O O . GLN A 1 77 ? -1.277 -2.227 16.124 1.00 82.62 77 GLN A O 1
ATOM 600 N N . VAL A 1 78 ? -1.541 -0.692 14.523 1.00 78.62 78 VAL A N 1
ATOM 601 C CA . VAL A 1 78 ? -2.229 -1.552 13.566 1.00 78.62 78 VAL A CA 1
ATOM 602 C C . VAL A 1 78 ? -1.263 -1.831 12.428 1.00 78.62 78 VAL A C 1
ATOM 604 O O . VAL A 1 78 ? -0.920 -0.924 11.675 1.00 78.62 78 VAL A O 1
ATOM 607 N N . ALA A 1 79 ? -0.799 -3.070 12.318 1.00 77.69 79 ALA A N 1
ATOM 608 C CA . ALA A 1 79 ? -0.001 -3.546 11.201 1.00 77.69 79 ALA A CA 1
ATOM 609 C C . ALA A 1 79 ? -0.892 -4.332 10.240 1.00 77.69 79 ALA A C 1
ATOM 611 O O . ALA A 1 79 ? -1.508 -5.309 10.641 1.00 77.69 79 ALA A O 1
ATOM 612 N N . ALA A 1 80 ? -0.968 -3.926 8.979 1.00 76.31 80 ALA A N 1
ATOM 613 C CA . ALA A 1 80 ? -1.704 -4.643 7.945 1.00 76.31 80 ALA A CA 1
ATOM 614 C C . ALA A 1 80 ? -0.724 -5.209 6.919 1.00 76.31 80 ALA A C 1
ATOM 616 O O . ALA A 1 80 ? 0.147 -4.488 6.426 1.00 76.31 80 ALA A O 1
ATOM 617 N N . THR A 1 81 ? -0.886 -6.488 6.581 1.00 72.12 81 THR A N 1
ATOM 618 C CA . THR A 1 81 ? -0.114 -7.149 5.527 1.00 72.12 81 THR A CA 1
ATOM 619 C C . THR A 1 81 ? -1.009 -7.432 4.329 1.00 72.12 81 THR A C 1
ATOM 621 O O . THR A 1 81 ? -2.013 -8.128 4.450 1.00 72.12 81 THR A O 1
ATOM 624 N N . LYS A 1 82 ? -0.636 -6.923 3.150 1.00 69.75 82 LYS A N 1
ATOM 625 C CA . LYS A 1 82 ? -1.331 -7.194 1.884 1.00 69.75 82 LYS A CA 1
ATOM 626 C C . LYS A 1 82 ? -0.306 -7.448 0.782 1.00 69.75 82 LYS A C 1
ATOM 628 O O . LYS A 1 82 ? 0.628 -6.667 0.615 1.00 69.75 82 LYS A O 1
ATOM 633 N N . ASN A 1 83 ? -0.466 -8.540 0.032 1.00 66.44 83 ASN A N 1
ATOM 634 C CA . ASN A 1 83 ? 0.432 -8.935 -1.066 1.00 66.44 83 ASN A CA 1
ATOM 635 C C . ASN A 1 83 ? 1.925 -9.000 -0.662 1.00 66.44 83 ASN A C 1
ATOM 637 O O . ASN A 1 83 ? 2.792 -8.521 -1.389 1.00 66.44 83 ASN A O 1
ATOM 641 N N . GLY A 1 84 ? 2.226 -9.542 0.525 1.00 70.62 84 GLY A N 1
ATOM 642 C CA . GLY A 1 84 ? 3.600 -9.680 1.033 1.00 70.62 84 GLY A CA 1
ATOM 643 C C . GLY A 1 84 ? 4.252 -8.382 1.526 1.00 70.62 84 GLY A C 1
ATOM 644 O O . GLY A 1 84 ? 5.425 -8.392 1.886 1.00 70.62 84 GLY A O 1
ATOM 645 N N . ARG A 1 85 ? 3.519 -7.261 1.564 1.00 66.94 85 ARG A N 1
ATOM 646 C CA . ARG A 1 85 ? 3.987 -5.995 2.145 1.00 66.94 85 ARG A CA 1
ATOM 647 C C . ARG A 1 85 ? 3.235 -5.677 3.426 1.00 66.94 85 ARG A C 1
ATOM 649 O O . ARG A 1 85 ? 2.009 -5.746 3.445 1.00 66.94 85 ARG A O 1
ATOM 656 N N . SER A 1 86 ? 3.981 -5.300 4.462 1.00 70.94 86 SER A N 1
ATOM 657 C CA . SER A 1 86 ? 3.452 -4.919 5.772 1.00 70.94 86 SER A CA 1
ATOM 658 C C . SER A 1 86 ? 3.600 -3.414 5.992 1.00 70.94 86 SER A C 1
ATOM 660 O O . SER A 1 86 ? 4.654 -2.842 5.710 1.00 70.94 86 SER A O 1
ATOM 662 N N . VAL A 1 87 ? 2.538 -2.768 6.467 1.00 75.94 87 VAL A N 1
ATOM 663 C CA . VAL A 1 87 ? 2.518 -1.350 6.851 1.00 75.94 87 VAL A CA 1
ATOM 664 C C . VAL A 1 87 ? 1.938 -1.246 8.250 1.00 75.94 87 VAL A C 1
ATOM 666 O O . VAL A 1 87 ? 0.898 -1.839 8.524 1.00 75.94 87 VAL A O 1
ATOM 669 N N . SER A 1 88 ? 2.579 -0.468 9.123 1.00 79.06 88 SER A N 1
ATOM 670 C CA . SER A 1 88 ? 2.071 -0.192 10.467 1.00 79.06 88 SER A CA 1
ATOM 671 C C . SER A 1 88 ? 1.650 1.261 10.635 1.00 79.06 88 SER A C 1
ATOM 673 O O . SER A 1 88 ? 2.380 2.166 10.233 1.00 79.06 88 SER A O 1
ATOM 675 N N . LEU A 1 89 ? 0.516 1.478 11.291 1.00 81.88 89 LEU A N 1
ATOM 676 C CA . LEU A 1 89 ? -0.021 2.791 11.622 1.00 81.88 89 LEU A CA 1
ATOM 677 C C . LEU A 1 89 ? -0.405 2.837 13.103 1.00 81.88 89 LEU A C 1
ATOM 679 O O . LEU A 1 89 ? -0.890 1.852 13.652 1.00 81.88 89 LEU A O 1
ATOM 683 N N . PHE A 1 90 ? -0.198 3.979 13.753 1.00 81.44 90 PHE A N 1
ATOM 684 C CA . PHE A 1 90 ? -0.624 4.197 15.134 1.00 81.44 90 PHE A CA 1
ATOM 685 C C . PHE A 1 90 ? -1.929 4.983 15.164 1.00 81.44 90 PHE A C 1
ATOM 687 O O . PHE A 1 90 ? -2.068 5.990 14.471 1.00 81.44 90 PHE A O 1
ATOM 694 N N . GLY A 1 91 ? -2.872 4.562 16.001 1.00 80.56 91 GLY A N 1
ATOM 695 C CA . GLY A 1 91 ? -4.088 5.331 16.225 1.00 80.56 91 GLY A CA 1
ATOM 696 C C . GLY A 1 91 ? -4.768 5.017 17.547 1.00 80.56 91 GLY A C 1
ATOM 697 O O . GLY A 1 91 ? -4.488 4.019 18.208 1.00 80.56 91 GLY A O 1
ATOM 698 N N . LEU A 1 92 ? -5.659 5.919 17.942 1.00 81.81 92 LEU A N 1
ATOM 699 C CA . LEU A 1 92 ? -6.461 5.805 19.154 1.00 81.81 92 LEU A CA 1
ATOM 700 C C . LEU A 1 92 ? -7.720 4.983 18.878 1.00 81.81 92 LEU A C 1
ATOM 702 O O . LEU A 1 92 ? -8.473 5.305 17.958 1.00 81.81 92 LEU A O 1
ATOM 706 N N . ALA A 1 93 ? -7.981 3.980 19.713 1.00 79.56 93 ALA A N 1
ATOM 707 C CA . ALA A 1 93 ? -9.225 3.211 19.723 1.00 79.56 93 ALA A CA 1
ATOM 708 C C . ALA A 1 93 ? -9.723 3.016 21.171 1.00 79.56 93 ALA A C 1
ATOM 710 O O . ALA A 1 93 ? -8.965 3.275 22.110 1.00 79.56 93 ALA A O 1
ATOM 711 N N . PRO A 1 94 ? -10.988 2.619 21.398 1.00 77.69 94 PRO A N 1
ATOM 712 C CA . PRO A 1 94 ? -11.508 2.375 22.743 1.00 77.69 94 PRO A CA 1
ATOM 713 C C . PRO A 1 94 ? -10.650 1.370 23.521 1.00 77.69 94 PRO A C 1
ATOM 715 O O . PRO A 1 94 ? -10.238 0.341 22.988 1.00 77.69 94 PRO A O 1
ATOM 718 N N . ALA A 1 95 ? -10.374 1.664 24.787 1.00 70.12 95 ALA A N 1
ATOM 719 C CA . ALA A 1 95 ? -9.566 0.803 25.633 1.00 70.12 95 ALA A CA 1
ATOM 720 C C . ALA A 1 95 ? -10.322 -0.495 25.983 1.00 70.12 95 ALA A C 1
ATOM 722 O O . ALA A 1 95 ? -11.519 -0.469 26.259 1.00 70.12 95 ALA A O 1
ATOM 723 N N . GLY A 1 96 ? -9.616 -1.632 25.998 1.00 66.88 96 GLY A N 1
ATOM 724 C CA . GLY A 1 96 ? -10.207 -2.943 26.323 1.00 66.88 96 GLY A CA 1
ATOM 725 C C . GLY A 1 96 ? -10.578 -3.811 25.116 1.00 66.88 96 GLY A C 1
ATOM 726 O O . GLY A 1 96 ? -11.213 -4.847 25.286 1.00 66.88 96 GLY A O 1
ATOM 727 N N . LEU A 1 97 ? -10.161 -3.423 23.908 1.00 63.00 97 LEU A N 1
ATOM 728 C CA . LEU A 1 97 ? -10.170 -4.313 22.745 1.00 63.00 97 LEU A CA 1
ATOM 729 C C . LEU A 1 97 ? -9.215 -5.489 22.992 1.00 63.00 97 LEU A C 1
ATOM 731 O O . LEU A 1 97 ? -8.037 -5.263 23.274 1.00 63.00 97 LEU A O 1
ATOM 735 N N . VAL A 1 98 ? -9.721 -6.722 22.887 1.00 58.00 98 VAL A N 1
ATOM 736 C CA . VAL A 1 98 ? -8.915 -7.951 22.955 1.00 58.00 98 VAL A CA 1
ATOM 737 C C . VAL A 1 98 ? -8.186 -8.111 21.617 1.00 58.00 98 VAL A C 1
ATOM 739 O O . VAL A 1 98 ? -8.851 -8.297 20.596 1.00 58.00 98 VAL A O 1
ATOM 742 N N . PRO A 1 99 ? -6.846 -8.012 21.574 1.00 54.91 99 PRO A N 1
ATOM 743 C CA . PRO A 1 99 ? -6.110 -8.212 20.338 1.00 54.91 99 PRO A CA 1
ATOM 744 C C . PRO A 1 99 ? -6.171 -9.689 19.931 1.00 54.91 99 PRO A C 1
ATOM 746 O O . PRO A 1 99 ? -5.665 -10.563 20.632 1.00 54.91 99 PRO A O 1
ATOM 749 N N . LEU A 1 100 ? -6.777 -9.971 18.779 1.00 52.44 100 LEU A N 1
ATOM 750 C CA . LEU A 1 100 ? -6.622 -11.241 18.080 1.00 52.44 100 LEU A CA 1
ATOM 751 C C . LEU A 1 100 ? -5.258 -11.179 17.394 1.00 52.44 100 LEU A C 1
ATOM 753 O O . LEU A 1 100 ? -5.112 -10.666 16.287 1.00 52.44 100 LEU A O 1
ATOM 757 N N . THR A 1 101 ? -4.223 -11.638 18.092 1.00 51.31 101 THR A N 1
ATOM 758 C CA . THR A 1 101 ? -2.951 -11.973 17.455 1.00 51.31 101 THR A CA 1
ATOM 759 C C . THR A 1 101 ? -3.198 -13.172 16.549 1.00 51.31 101 THR A C 1
ATOM 761 O O . THR A 1 101 ? -3.013 -14.319 16.947 1.00 51.31 101 THR A O 1
ATOM 764 N N . THR A 1 102 ? -3.618 -12.925 15.313 1.00 49.16 102 THR A N 1
ATOM 765 C CA . THR A 1 102 ? -3.523 -13.943 14.272 1.00 49.16 102 THR A CA 1
ATOM 766 C C . THR A 1 102 ? -2.064 -13.954 13.828 1.00 49.16 102 THR A C 1
ATOM 768 O O . THR A 1 102 ? -1.635 -13.154 12.998 1.00 49.16 102 THR A O 1
ATOM 771 N N . ARG A 1 103 ? -1.264 -14.795 14.496 1.00 44.03 103 ARG A N 1
ATOM 772 C CA . ARG A 1 103 ? 0.136 -15.084 14.160 1.00 44.03 103 ARG A CA 1
ATOM 773 C C . ARG A 1 103 ? 0.229 -15.353 12.649 1.00 44.03 103 ARG A C 1
ATOM 775 O O . ARG A 1 10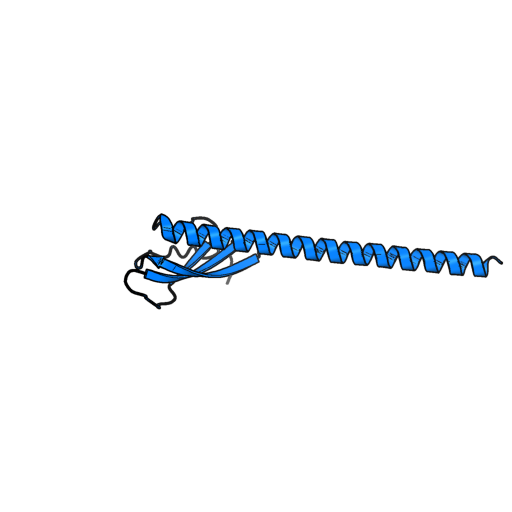3 ? -0.543 -16.183 12.168 1.00 44.03 103 ARG A O 1
ATOM 782 N N . PRO A 1 104 ? 1.128 -14.695 11.894 1.00 43.28 104 PRO A N 1
ATOM 783 C CA . PRO A 1 104 ? 1.341 -15.057 10.501 1.00 43.28 104 PRO A CA 1
ATOM 784 C C . PRO A 1 104 ? 1.784 -16.523 10.458 1.00 43.28 104 PRO A C 1
ATOM 786 O O . PRO A 1 104 ? 2.759 -16.914 11.102 1.00 43.28 104 PRO A O 1
ATOM 789 N N . ALA A 1 105 ? 1.009 -17.353 9.765 1.00 44.12 105 ALA A N 1
ATOM 790 C CA . ALA A 1 105 ? 1.359 -18.737 9.497 1.00 44.12 105 ALA A CA 1
ATOM 791 C C . ALA A 1 105 ? 2.549 -18.745 8.529 1.00 44.12 105 ALA A C 1
ATOM 793 O O . ALA A 1 105 ? 2.365 -18.608 7.323 1.00 44.12 105 ALA A O 1
ATOM 794 N N . GLY A 1 106 ? 3.768 -18.838 9.057 1.00 40.84 106 GLY A N 1
ATOM 795 C CA . GLY A 1 106 ? 4.962 -18.949 8.226 1.00 40.84 106 GLY A CA 1
ATOM 796 C C . GLY A 1 106 ? 6.236 -18.495 8.919 1.00 40.84 106 GLY A C 1
ATOM 797 O O . GLY A 1 106 ? 6.763 -17.451 8.570 1.00 40.84 106 GLY A O 1
ATOM 798 N N . ASP A 1 107 ? 6.719 -19.300 9.860 1.00 32.53 107 ASP A N 1
ATOM 799 C CA . ASP A 1 107 ? 8.157 -19.459 10.100 1.00 32.53 107 ASP A CA 1
ATOM 800 C C . ASP A 1 107 ? 8.383 -20.943 10.446 1.00 32.53 107 ASP A C 1
ATOM 802 O O . ASP A 1 107 ? 7.865 -21.405 11.471 1.00 32.53 107 ASP A O 1
ATOM 806 N N . PRO A 1 108 ? 9.028 -21.738 9.570 1.00 47.06 108 PRO A N 1
ATOM 807 C CA . PRO A 1 108 ? 9.515 -23.065 9.928 1.00 47.06 108 PRO A CA 1
ATOM 808 C C . PRO A 1 108 ? 10.806 -22.962 10.774 1.00 47.06 108 PRO A C 1
ATOM 810 O O . PRO A 1 108 ? 11.454 -21.916 10.750 1.00 47.06 108 PRO A O 1
ATOM 813 N N . PRO A 1 109 ? 11.133 -24.015 11.552 1.00 56.81 109 PRO A N 1
ATOM 814 C CA . PRO A 1 109 ? 12.162 -24.007 12.601 1.00 56.81 109 PRO A CA 1
ATOM 815 C C . PRO A 1 109 ? 13.600 -23.831 12.103 1.00 56.81 109 PRO A C 1
ATOM 817 O O . PRO A 1 109 ? 13.895 -24.247 10.959 1.00 56.81 109 PRO A O 1
#

Sequence (109 aa):
MTMDALAGLFLLASLATLLVVALNLRHRAARELASQRDALHAAQHALQTLQTSRQLPHDGVIVIPSGHRLGERQWYQVAATKNGRSVSLFGLAPAGLVPLTTRPAGDPP

Foldseek 3Di:
DVVVVVVVVVVVVVVVVVVVVVVVVVVVVVVVVVVVVVQVVVQVVQQVCQAPPLDGDDAQKWWAFPPDDDVQKTKIWIWHDDPNDIDIDIDIGGPPRDTPPPDPPDDDD